Protein AF-A0A6M3JCM7-F1 (afdb_monomer_lite)

Organism: NCBI:txid1070528

Structure (mmCIF, N/CA/C/O backbone):
data_AF-A0A6M3JCM7-F1
#
_entry.id   AF-A0A6M3JCM7-F1
#
loop_
_atom_site.group_PDB
_atom_site.id
_atom_site.type_symbol
_atom_site.label_atom_id
_atom_site.label_alt_id
_atom_site.label_comp_id
_atom_site.label_asym_id
_atom_site.label_entity_id
_atom_site.label_seq_id
_atom_site.pdbx_PDB_ins_code
_atom_site.Cartn_x
_atom_site.Cartn_y
_atom_site.Cartn_z
_atom_site.occupancy
_atom_site.B_iso_or_equiv
_atom_site.auth_seq_id
_atom_site.auth_comp_id
_atom_site.auth_asym_id
_atom_site.auth_atom_id
_atom_site.pdbx_PDB_model_num
ATOM 1 N N . MET A 1 1 ? 19.343 22.614 -21.807 1.00 50.78 1 MET A N 1
ATOM 2 C CA . MET A 1 1 ? 19.263 21.495 -20.841 1.00 50.78 1 MET A CA 1
ATOM 3 C C . MET A 1 1 ? 18.357 20.416 -21.430 1.00 50.78 1 MET A C 1
ATOM 5 O O . MET A 1 1 ? 17.191 20.703 -21.668 1.00 50.78 1 MET A O 1
ATOM 9 N N . ARG A 1 2 ? 18.879 19.226 -21.768 1.00 52.94 2 ARG A N 1
ATOM 10 C CA . ARG A 1 2 ? 18.060 18.102 -22.271 1.00 52.94 2 ARG A CA 1
ATOM 11 C C . ARG A 1 2 ? 17.291 17.503 -21.090 1.00 52.94 2 ARG A C 1
ATOM 13 O O . ARG A 1 2 ? 17.924 17.040 -20.149 1.00 52.94 2 ARG A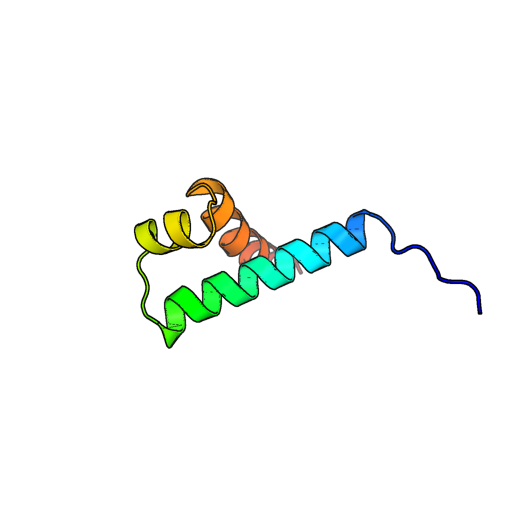 O 1
ATOM 20 N N . ARG A 1 3 ? 15.953 17.510 -21.133 1.00 55.56 3 ARG A N 1
ATOM 21 C CA . ARG A 1 3 ? 15.131 16.695 -20.224 1.00 55.56 3 ARG A CA 1
ATOM 22 C C . ARG A 1 3 ? 15.421 15.231 -20.552 1.00 55.56 3 ARG A C 1
ATOM 24 O O . ARG A 1 3 ? 15.085 14.784 -21.645 1.00 55.56 3 ARG A O 1
ATOM 31 N N . MET A 1 4 ? 16.102 14.519 -19.658 1.00 65.44 4 MET A N 1
ATOM 32 C CA . MET A 1 4 ? 16.172 13.063 -19.745 1.00 65.44 4 MET A CA 1
ATOM 33 C C . MET A 1 4 ? 14.750 12.535 -19.543 1.00 65.44 4 MET A C 1
ATOM 35 O O . MET A 1 4 ? 14.125 12.839 -18.531 1.00 65.44 4 MET A O 1
ATOM 39 N N . MET A 1 5 ? 14.211 11.829 -20.538 1.00 63.91 5 MET A N 1
ATOM 40 C CA . MET A 1 5 ? 12.983 11.056 -20.359 1.00 63.91 5 MET A CA 1
ATOM 41 C C . MET A 1 5 ? 13.290 9.956 -19.342 1.00 63.91 5 MET A C 1
ATOM 43 O O . MET A 1 5 ? 14.180 9.140 -19.586 1.00 63.91 5 MET A O 1
ATOM 47 N N . GLU A 1 6 ? 12.600 9.968 -18.200 1.00 65.62 6 GLU A N 1
ATOM 48 C CA . GLU A 1 6 ? 12.626 8.842 -17.264 1.00 65.62 6 GLU A CA 1
ATOM 49 C C . GLU A 1 6 ? 12.195 7.577 -18.006 1.00 65.62 6 GLU A C 1
ATOM 51 O O . GLU A 1 6 ? 11.281 7.610 -18.839 1.00 65.62 6 GLU A O 1
ATOM 56 N N . LYS A 1 7 ? 12.872 6.458 -17.735 1.00 74.88 7 LYS A N 1
ATOM 57 C CA . LYS A 1 7 ? 12.450 5.186 -18.310 1.00 74.88 7 LYS A CA 1
ATOM 58 C C . LYS A 1 7 ? 11.073 4.838 -17.727 1.00 74.88 7 LYS A C 1
ATOM 60 O O . LYS A 1 7 ? 10.844 5.088 -16.543 1.00 74.88 7 LYS A O 1
ATOM 65 N N . PRO A 1 8 ? 10.158 4.247 -18.513 1.00 72.75 8 PRO A N 1
ATOM 66 C CA . PRO A 1 8 ? 8.819 3.890 -18.037 1.00 72.75 8 PRO A CA 1
ATOM 67 C C . PRO A 1 8 ? 8.823 3.075 -16.734 1.00 72.75 8 PRO A C 1
ATOM 69 O O . PRO A 1 8 ? 7.978 3.291 -15.866 1.00 72.75 8 PRO A O 1
ATOM 72 N N . ASP A 1 9 ? 9.820 2.207 -16.560 1.00 73.06 9 ASP A N 1
ATOM 73 C CA . ASP A 1 9 ? 9.984 1.374 -15.363 1.00 73.06 9 ASP A CA 1
ATOM 74 C C . ASP A 1 9 ? 10.280 2.196 -14.096 1.00 73.06 9 ASP A C 1
ATOM 76 O O . ASP A 1 9 ? 9.793 1.870 -13.007 1.00 73.06 9 ASP A O 1
ATOM 80 N N . ASP A 1 10 ? 11.019 3.300 -14.233 1.00 79.38 10 ASP A N 1
ATOM 81 C CA . ASP A 1 10 ? 11.339 4.210 -13.129 1.00 79.38 10 ASP A CA 1
ATOM 82 C C . ASP A 1 10 ? 10.090 5.002 -12.713 1.00 79.38 10 ASP A C 1
ATOM 84 O O . ASP A 1 10 ? 9.794 5.147 -11.523 1.00 79.38 10 ASP A O 1
ATOM 88 N N . MET A 1 11 ? 9.286 5.433 -13.692 1.00 80.69 11 MET A N 1
ATOM 89 C CA . MET A 1 11 ? 8.007 6.102 -13.437 1.00 80.69 11 MET A CA 1
ATOM 90 C C . MET A 1 11 ? 7.021 5.184 -12.705 1.00 80.69 11 MET A C 1
ATOM 92 O O . MET A 1 11 ? 6.408 5.596 -11.717 1.00 80.69 11 MET A O 1
ATOM 96 N N . ILE A 1 12 ? 6.884 3.932 -13.152 1.00 79.69 12 ILE A N 1
ATOM 97 C CA . ILE A 1 12 ? 6.006 2.939 -12.513 1.00 79.69 12 ILE A CA 1
ATOM 98 C C . ILE A 1 12 ? 6.475 2.665 -11.080 1.00 79.69 12 ILE A C 1
ATOM 100 O O . ILE A 1 12 ? 5.664 2.658 -10.150 1.00 79.69 12 ILE A O 1
ATOM 104 N N . SER A 1 13 ? 7.785 2.514 -10.874 1.00 81.31 13 SER A N 1
ATOM 105 C CA . SER A 1 13 ? 8.371 2.295 -9.548 1.00 81.31 13 SER A CA 1
ATOM 106 C C . SER A 1 13 ? 8.093 3.460 -8.592 1.00 81.31 13 SER A C 1
ATOM 108 O O . SER A 1 13 ? 7.699 3.235 -7.444 1.00 81.31 13 SER A O 1
ATOM 110 N N . ASN A 1 14 ? 8.210 4.699 -9.074 1.00 83.75 14 ASN A N 1
ATOM 111 C CA . ASN A 1 14 ? 7.900 5.901 -8.301 1.00 83.75 14 ASN A CA 1
ATOM 112 C C . ASN A 1 14 ? 6.413 5.993 -7.932 1.00 83.75 14 ASN A C 1
ATOM 114 O O . ASN A 1 14 ? 6.072 6.343 -6.799 1.00 83.75 14 ASN A O 1
ATOM 118 N N . ILE A 1 15 ? 5.511 5.643 -8.852 1.00 83.94 15 ILE A N 1
ATOM 119 C CA . ILE A 1 15 ? 4.068 5.602 -8.575 1.00 83.94 15 ILE A CA 1
ATOM 120 C C . ILE A 1 15 ? 3.764 4.562 -7.487 1.00 83.94 15 ILE A C 1
ATOM 122 O O . ILE A 1 15 ? 3.087 4.876 -6.505 1.00 83.94 15 ILE A O 1
ATOM 126 N N . LEU A 1 16 ? 4.321 3.353 -7.602 1.00 82.69 16 LEU 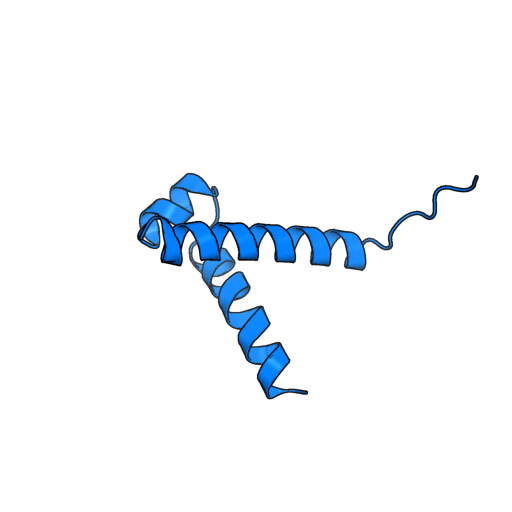A N 1
ATOM 127 C CA . LEU A 1 16 ? 4.134 2.286 -6.614 1.00 82.69 16 LEU A CA 1
ATOM 128 C C . LEU A 1 16 ? 4.698 2.650 -5.234 1.00 82.69 16 LEU A C 1
ATOM 130 O O . LEU A 1 16 ? 4.105 2.286 -4.216 1.00 82.69 16 LEU A O 1
ATOM 134 N N . ALA A 1 17 ? 5.820 3.372 -5.176 1.00 84.88 17 ALA A N 1
ATOM 135 C CA . ALA A 1 17 ? 6.391 3.859 -3.922 1.00 84.88 17 ALA A CA 1
ATOM 136 C C . ALA A 1 17 ? 5.457 4.861 -3.222 1.00 84.88 17 ALA A C 1
ATOM 138 O O . ALA A 1 17 ? 5.231 4.765 -2.014 1.00 84.88 17 ALA A O 1
ATOM 139 N N . ARG A 1 18 ? 4.847 5.780 -3.982 1.00 88.88 18 ARG A N 1
ATOM 140 C CA . ARG A 1 18 ? 3.887 6.762 -3.450 1.00 88.88 18 ARG A CA 1
ATOM 141 C C . ARG A 1 18 ? 2.609 6.108 -2.932 1.00 88.88 18 ARG A C 1
ATOM 143 O O . ARG A 1 18 ? 2.142 6.477 -1.857 1.00 88.88 18 ARG A O 1
ATOM 150 N N . ILE A 1 19 ? 2.071 5.129 -3.662 1.00 88.44 19 ILE A N 1
ATOM 151 C CA . ILE A 1 19 ? 0.895 4.359 -3.228 1.00 88.44 19 ILE A CA 1
ATOM 152 C C . ILE A 1 19 ? 1.195 3.642 -1.906 1.00 88.44 19 ILE A C 1
ATOM 154 O O . ILE A 1 19 ? 0.409 3.725 -0.965 1.00 88.44 19 ILE A O 1
ATOM 158 N N . ARG A 1 20 ? 2.370 3.010 -1.790 1.00 86.50 20 ARG A N 1
ATOM 159 C CA . ARG A 1 20 ? 2.815 2.373 -0.541 1.00 86.50 20 ARG A CA 1
ATOM 160 C C . ARG A 1 20 ? 2.869 3.347 0.628 1.00 86.50 20 ARG A C 1
ATOM 162 O O . ARG A 1 20 ? 2.338 3.038 1.689 1.00 86.50 20 ARG A O 1
ATOM 169 N N . ALA A 1 21 ? 3.479 4.514 0.432 1.00 88.62 21 ALA A N 1
ATOM 170 C CA . ALA A 1 21 ? 3.577 5.525 1.480 1.00 88.62 21 ALA A CA 1
ATOM 171 C C . ALA A 1 21 ? 2.188 5.960 1.978 1.00 88.62 21 ALA A C 1
ATOM 173 O O . ALA A 1 21 ? 1.968 6.051 3.183 1.00 88.62 21 ALA A O 1
ATOM 174 N N . GLN A 1 22 ? 1.227 6.151 1.067 1.00 90.56 22 GLN A N 1
ATOM 175 C CA . GLN A 1 22 ? -0.152 6.474 1.444 1.00 90.56 22 GLN A CA 1
ATOM 176 C C . GLN A 1 22 ? -0.809 5.354 2.251 1.00 90.56 22 GLN A C 1
ATOM 178 O O . GLN A 1 22 ? -1.395 5.623 3.295 1.00 90.56 22 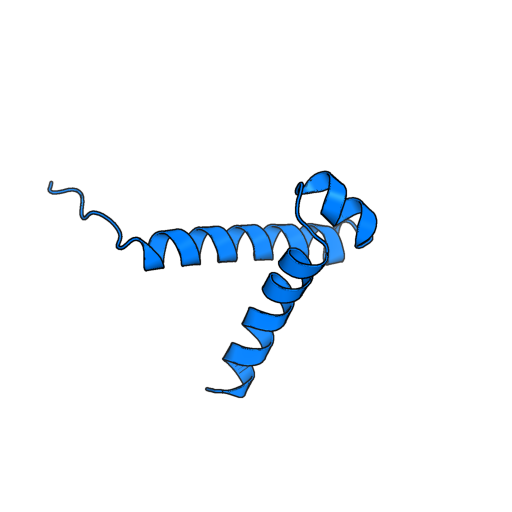GLN A O 1
ATOM 183 N N . ILE A 1 23 ? -0.686 4.103 1.805 1.00 87.75 23 ILE A N 1
ATOM 184 C CA . ILE 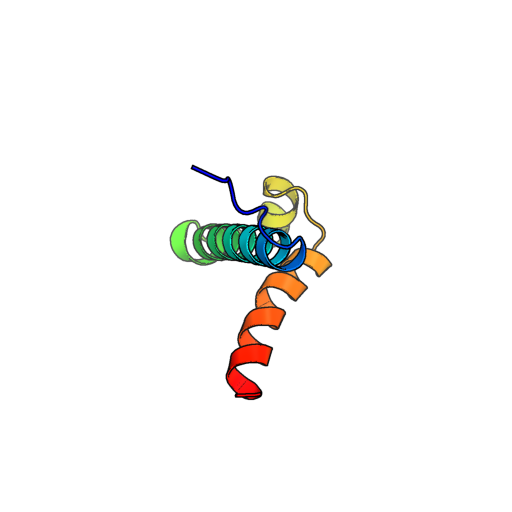A 1 23 ? -1.253 2.950 2.513 1.00 87.75 23 ILE A CA 1
ATOM 185 C C . ILE A 1 23 ? -0.656 2.821 3.927 1.00 87.75 23 ILE A C 1
ATOM 187 O O . ILE A 1 23 ? -1.394 2.574 4.883 1.00 87.75 23 ILE A O 1
ATOM 191 N N . ILE A 1 24 ? 0.655 3.035 4.084 1.00 86.50 24 ILE A N 1
ATOM 192 C CA . ILE A 1 24 ? 1.323 3.027 5.394 1.00 86.50 24 ILE A CA 1
ATOM 193 C C . ILE A 1 24 ? 0.717 4.100 6.300 1.00 86.50 24 ILE A C 1
ATOM 195 O O . ILE A 1 24 ? 0.238 3.760 7.372 1.00 86.50 24 ILE A O 1
ATOM 199 N N . ILE A 1 25 ? 0.633 5.354 5.852 1.00 89.69 25 ILE A N 1
ATOM 200 C CA . ILE A 1 25 ? 0.051 6.450 6.649 1.00 89.69 25 ILE A CA 1
ATOM 201 C C . ILE A 1 25 ? -1.396 6.134 7.063 1.00 89.69 25 ILE A C 1
ATOM 203 O O . ILE A 1 25 ? -1.781 6.328 8.218 1.00 89.69 25 ILE A O 1
ATOM 207 N N . LEU A 1 26 ? -2.213 5.625 6.134 1.00 89.19 26 LEU A N 1
ATOM 208 C CA . LEU A 1 26 ? -3.607 5.272 6.418 1.00 89.19 26 LEU A CA 1
ATOM 209 C C . LEU A 1 26 ? -3.711 4.176 7.487 1.00 89.19 26 LEU A C 1
ATOM 211 O O . LEU A 1 26 ? -4.550 4.263 8.382 1.00 89.19 26 LEU A O 1
ATOM 215 N N . THR A 1 27 ? -2.847 3.165 7.430 1.00 86.31 27 THR A N 1
ATOM 216 C CA . THR A 1 27 ? -2.881 2.045 8.381 1.00 86.31 27 THR A CA 1
ATOM 217 C C . THR A 1 27 ? -2.249 2.372 9.732 1.00 86.31 27 THR A C 1
ATOM 219 O O . THR A 1 27 ? -2.803 1.978 10.757 1.00 86.31 27 THR A O 1
ATOM 222 N N . THR A 1 28 ? -1.123 3.088 9.771 1.00 83.94 28 THR A N 1
ATOM 223 C CA . THR A 1 28 ? -0.358 3.319 11.006 1.00 83.94 28 THR A CA 1
ATOM 224 C C . THR A 1 28 ? -0.827 4.549 11.771 1.00 83.94 28 THR A C 1
ATOM 226 O O . THR A 1 28 ? -1.025 4.475 12.983 1.00 83.94 28 THR A O 1
ATOM 229 N N . GLU A 1 29 ? -1.034 5.672 11.084 1.00 89.19 29 GLU A N 1
ATOM 230 C CA . GLU A 1 29 ? -1.371 6.945 11.726 1.00 89.19 29 GLU A CA 1
ATOM 231 C C . GLU A 1 29 ? -2.880 7.092 11.894 1.00 89.19 29 GLU A C 1
ATOM 233 O O . GLU A 1 29 ? -3.368 7.401 12.980 1.00 89.19 29 GLU A O 1
ATOM 238 N N . LYS A 1 30 ? -3.635 6.831 10.822 1.00 87.31 30 LYS A N 1
ATOM 239 C CA . LYS A 1 30 ? -5.095 7.007 10.823 1.00 87.31 30 LYS A CA 1
ATOM 240 C C . LYS A 1 30 ? -5.862 5.778 11.298 1.00 87.31 30 LYS A C 1
ATOM 242 O O . LYS A 1 30 ? -7.073 5.873 11.485 1.00 87.31 30 LYS A O 1
ATOM 247 N N . LYS A 1 31 ? -5.177 4.643 11.494 1.00 87.38 31 LYS A N 1
ATOM 248 C CA . LYS A 1 31 ? -5.768 3.353 11.899 1.00 87.38 31 LYS A CA 1
ATOM 249 C C . LYS A 1 31 ? -6.955 2.938 11.018 1.00 87.38 31 LYS A C 1
ATOM 251 O O . LYS A 1 31 ? -7.9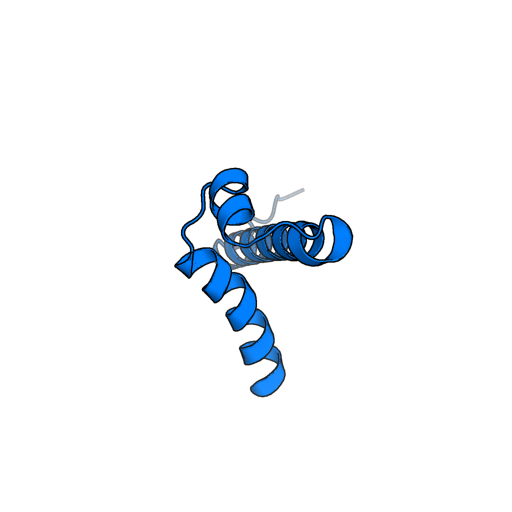03 2.315 11.488 1.00 87.38 31 LYS A O 1
ATOM 256 N N . THR A 1 32 ? -6.906 3.311 9.742 1.00 87.38 32 THR A N 1
ATOM 257 C CA . THR A 1 32 ? -7.952 3.053 8.754 1.00 87.38 32 THR A CA 1
ATOM 258 C C . THR A 1 32 ? -7.969 1.569 8.396 1.00 87.38 32 THR A C 1
ATOM 260 O O . THR A 1 32 ? -6.918 0.965 8.163 1.00 87.38 32 THR A O 1
ATOM 263 N N . CYS A 1 33 ? -9.153 0.957 8.350 1.00 86.38 33 CYS A N 1
ATOM 264 C CA . CYS A 1 33 ? -9.261 -0.462 8.036 1.00 86.38 33 CYS A CA 1
ATOM 265 C C . CYS A 1 33 ? -9.124 -0.718 6.527 1.00 86.38 33 CYS A C 1
ATOM 267 O O . CYS A 1 33 ? -9.320 0.156 5.682 1.00 86.38 33 CYS A O 1
ATOM 269 N N . LYS A 1 34 ? -8.820 -1.965 6.156 1.00 82.38 34 LYS A N 1
ATOM 270 C CA . LYS A 1 34 ? -8.542 -2.337 4.760 1.00 82.38 34 LYS A CA 1
ATOM 271 C C . LYS A 1 34 ? -9.695 -2.015 3.796 1.00 82.38 34 LYS A C 1
ATOM 273 O O . LYS A 1 34 ? -9.441 -1.638 2.657 1.00 82.38 34 LYS A O 1
ATOM 278 N N . ALA A 1 35 ? -10.948 -2.161 4.235 1.00 85.75 35 ALA A N 1
ATOM 279 C CA . ALA A 1 35 ? -12.120 -1.848 3.414 1.00 85.75 35 ALA A CA 1
ATOM 280 C C . ALA A 1 35 ? -12.240 -0.342 3.124 1.00 85.75 35 ALA A C 1
ATOM 282 O O . ALA A 1 35 ? -12.560 0.047 2.005 1.00 85.75 35 ALA A O 1
ATOM 283 N N . GLU A 1 36 ? -11.914 0.506 4.098 1.00 89.69 36 GLU A N 1
ATOM 284 C CA . GLU A 1 36 ? -11.908 1.961 3.925 1.00 89.69 36 GLU A CA 1
ATOM 285 C C . GLU A 1 36 ? -10.778 2.416 2.993 1.00 89.69 36 GLU A C 1
ATOM 287 O O . GLU A 1 36 ? -10.989 3.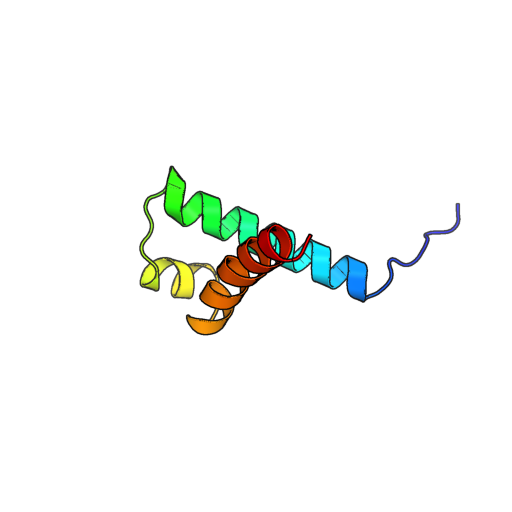293 2.160 1.00 89.69 36 GLU A O 1
ATOM 292 N N . ILE A 1 37 ? -9.602 1.782 3.065 1.00 89.88 37 ILE A N 1
ATOM 293 C CA . ILE A 1 37 ? -8.469 2.078 2.169 1.00 89.88 37 ILE A CA 1
ATOM 294 C C . ILE A 1 37 ? -8.814 1.749 0.710 1.00 89.88 37 ILE A C 1
ATOM 296 O O . ILE A 1 37 ? -8.500 2.532 -0.182 1.00 89.88 37 ILE A O 1
ATOM 300 N N . VAL A 1 38 ? -9.490 0.621 0.462 1.00 90.44 38 VAL A N 1
ATOM 301 C CA . VAL A 1 38 ? -9.993 0.235 -0.874 1.00 90.44 38 VAL A CA 1
ATOM 302 C C . VAL A 1 38 ? -10.859 1.334 -1.479 1.00 90.44 38 VAL A C 1
ATOM 304 O O . VAL A 1 38 ? -10.663 1.702 -2.636 1.00 90.44 38 VAL A O 1
ATOM 307 N N . VAL A 1 39 ? -11.782 1.881 -0.685 1.00 90.88 39 VAL A N 1
ATOM 308 C CA . VAL A 1 39 ? -12.684 2.953 -1.119 1.00 90.88 39 VAL A CA 1
ATOM 309 C C . VAL A 1 39 ? -11.916 4.261 -1.320 1.00 90.88 39 VAL A C 1
ATOM 311 O O . VAL A 1 39 ? -12.064 4.896 -2.359 1.00 90.88 39 VAL A O 1
ATOM 314 N N . GLN A 1 40 ? -11.066 4.653 -0.365 1.00 90.50 40 GLN A N 1
ATOM 315 C CA . GLN A 1 40 ? -10.316 5.915 -0.420 1.00 90.50 40 GLN A CA 1
ATOM 316 C C . GLN A 1 40 ? -9.324 5.980 -1.581 1.00 90.50 40 GLN A C 1
ATOM 318 O O . GLN A 1 40 ? -9.186 7.026 -2.210 1.00 90.50 40 GLN A O 1
ATOM 323 N N . LEU A 1 41 ? -8.617 4.882 -1.851 1.00 89.38 41 LEU A N 1
ATOM 324 C CA . LEU A 1 41 ? -7.618 4.825 -2.916 1.00 89.38 41 LEU A CA 1
ATOM 325 C C . LEU A 1 41 ? -8.213 4.388 -4.258 1.00 89.38 41 LEU A C 1
ATOM 327 O O . LEU A 1 41 ? -7.511 4.424 -5.265 1.00 89.38 41 LEU A O 1
ATOM 331 N N . ASN A 1 42 ? -9.488 3.986 -4.283 1.00 92.19 42 ASN A N 1
ATOM 332 C CA . ASN A 1 42 ? -10.149 3.395 -5.444 1.00 92.19 42 ASN A CA 1
ATOM 333 C C . ASN A 1 42 ? -9.334 2.227 -6.041 1.00 92.19 42 ASN A C 1
ATOM 335 O O . ASN A 1 42 ? -9.111 2.135 -7.249 1.00 92.19 42 ASN A O 1
ATOM 339 N N . MET A 1 43 ? -8.837 1.352 -5.164 1.00 89.38 43 MET A N 1
ATOM 340 C CA . MET A 1 43 ? -7.967 0.225 -5.506 1.00 89.38 43 MET A CA 1
ATOM 341 C C . MET A 1 43 ? -8.568 -1.085 -5.019 1.00 89.38 43 MET A C 1
ATOM 343 O O . MET A 1 43 ? -9.179 -1.144 -3.956 1.00 89.38 43 MET A O 1
ATOM 347 N N . THR A 1 44 ? -8.337 -2.174 -5.750 1.00 89.69 44 THR A N 1
ATOM 348 C CA . THR A 1 44 ? -8.790 -3.498 -5.312 1.00 89.69 44 THR A CA 1
ATOM 349 C C . THR A 1 44 ? -8.024 -3.973 -4.071 1.00 89.69 44 THR A C 1
ATOM 351 O O . THR A 1 44 ? -6.866 -3.620 -3.839 1.00 89.69 44 THR A O 1
ATOM 354 N N . GLN A 1 45 ? -8.660 -4.847 -3.284 1.00 85.31 45 GLN A N 1
ATOM 355 C CA . GLN A 1 45 ? -8.033 -5.527 -2.141 1.00 85.31 45 GLN A CA 1
ATOM 356 C C . GLN A 1 45 ? -6.718 -6.234 -2.516 1.00 85.31 45 GLN A C 1
ATOM 358 O O . GLN A 1 45 ? -5.793 -6.255 -1.702 1.00 85.31 45 GLN A O 1
ATOM 363 N N . GLY A 1 46 ? -6.659 -6.821 -3.721 1.00 85.88 46 GLY A N 1
ATOM 364 C CA . GLY A 1 46 ? -5.474 -7.494 -4.255 1.00 85.88 46 GLY A CA 1
ATOM 365 C C . GLY A 1 46 ? -4.328 -6.516 -4.491 1.00 85.88 46 GLY A C 1
ATOM 366 O O . GLY A 1 46 ? -3.258 -6.703 -3.929 1.00 85.88 46 GLY A O 1
ATOM 367 N N . ALA A 1 47 ? -4.593 -5.400 -5.179 1.00 84.62 47 ALA A N 1
ATOM 368 C CA . ALA A 1 47 ? -3.579 -4.381 -5.457 1.00 84.62 47 ALA A CA 1
ATOM 369 C C . ALA A 1 47 ? -2.981 -3.757 -4.179 1.00 84.62 47 ALA A C 1
ATOM 371 O O . ALA A 1 47 ? -1.786 -3.474 -4.123 1.00 84.62 47 ALA A O 1
ATOM 372 N N . ILE A 1 48 ? -3.790 -3.577 -3.128 1.00 84.50 48 ILE A N 1
ATOM 373 C CA . ILE A 1 48 ? -3.297 -3.142 -1.809 1.00 84.50 48 ILE A CA 1
ATOM 374 C C . ILE A 1 48 ? -2.397 -4.216 -1.178 1.00 84.50 48 ILE A C 1
ATOM 376 O O . ILE A 1 48 ? -1.359 -3.888 -0.606 1.00 84.50 48 ILE A O 1
ATOM 380 N N . GLY A 1 49 ? -2.782 -5.492 -1.277 1.00 80.94 49 GLY A N 1
ATOM 381 C CA . GLY A 1 49 ? -1.978 -6.618 -0.794 1.00 80.94 49 GLY A CA 1
ATOM 382 C C . GLY A 1 49 ? -0.632 -6.723 -1.510 1.00 80.94 49 GLY A C 1
ATOM 383 O O . GLY A 1 49 ? 0.403 -6.820 -0.853 1.00 80.94 49 GLY A O 1
ATOM 384 N N . ASP A 1 50 ? -0.634 -6.609 -2.835 1.00 79.81 50 ASP A N 1
ATOM 385 C CA . ASP A 1 50 ? 0.572 -6.659 -3.663 1.00 79.81 50 ASP A CA 1
ATOM 386 C C . ASP A 1 50 ? 1.527 -5.503 -3.338 1.00 79.81 50 ASP A C 1
ATOM 388 O O . ASP A 1 50 ? 2.739 -5.701 -3.240 1.00 79.81 50 ASP A O 1
ATOM 392 N N . ALA A 1 51 ? 0.990 -4.306 -3.078 1.00 74.94 51 ALA A N 1
ATOM 393 C CA . ALA A 1 51 ? 1.780 -3.157 -2.644 1.00 74.94 51 ALA A CA 1
ATOM 394 C C . ALA A 1 51 ? 2.491 -3.402 -1.297 1.00 74.94 51 ALA A C 1
ATOM 396 O O . ALA A 1 51 ? 3.621 -2.949 -1.120 1.00 74.94 51 ALA A O 1
ATOM 397 N N . TYR A 1 52 ? 1.873 -4.141 -0.369 1.00 69.31 52 TYR A N 1
ATOM 398 C CA . TYR A 1 52 ? 2.500 -4.553 0.895 1.00 69.31 52 TYR A CA 1
ATOM 399 C C . TYR A 1 52 ? 3.555 -5.648 0.700 1.00 69.31 52 TYR A C 1
ATOM 401 O O . TYR A 1 52 ? 4.680 -5.534 1.189 1.00 69.31 52 TYR A O 1
ATOM 409 N N . VAL A 1 53 ? 3.190 -6.715 -0.012 1.00 64.88 53 VAL A N 1
ATOM 410 C CA . VAL A 1 53 ? 4.005 -7.929 -0.173 1.00 64.88 53 VAL A CA 1
ATOM 411 C C . VAL A 1 53 ? 5.235 -7.678 -1.052 1.00 64.88 53 VAL A C 1
ATOM 413 O O . VAL A 1 53 ? 6.311 -8.219 -0.795 1.00 64.88 53 VAL A O 1
ATOM 416 N N . SER A 1 54 ? 5.130 -6.790 -2.047 1.00 58.97 54 SER A N 1
ATOM 417 C CA . SER A 1 54 ? 6.248 -6.443 -2.933 1.00 58.97 54 SER A CA 1
ATOM 418 C C . SER A 1 54 ? 7.442 -5.812 -2.202 1.00 58.97 54 SER A C 1
ATOM 420 O O . SER A 1 54 ? 8.539 -5.810 -2.767 1.00 58.97 54 SER A O 1
ATOM 422 N N . ASN A 1 55 ? 7.271 -5.276 -0.987 1.00 53.28 55 ASN A N 1
ATOM 423 C CA . ASN A 1 55 ? 8.386 -4.731 -0.209 1.00 53.28 55 ASN A CA 1
ATOM 424 C C . ASN A 1 55 ? 9.056 -5.794 0.674 1.00 53.28 55 ASN A C 1
ATOM 426 O O . ASN A 1 55 ? 10.279 -5.875 0.708 1.00 53.28 55 ASN A O 1
ATOM 430 N N . SER A 1 56 ? 8.269 -6.663 1.314 1.00 48.03 56 SER A N 1
ATOM 431 C CA . SER A 1 56 ? 8.788 -7.728 2.184 1.00 48.03 56 SER A CA 1
ATOM 432 C C . SER A 1 56 ? 9.496 -8.852 1.417 1.00 48.03 56 SER A C 1
ATOM 434 O O . SER A 1 56 ? 10.422 -9.463 1.945 1.00 48.03 56 SER A O 1
ATOM 436 N N . LEU A 1 57 ? 9.122 -9.106 0.156 1.00 46.72 57 LEU A N 1
ATOM 437 C CA . LEU A 1 57 ? 9.860 -10.022 -0.726 1.00 46.72 57 LEU A CA 1
ATOM 438 C C . LEU A 1 57 ? 11.203 -9.445 -1.200 1.00 46.72 57 LEU A C 1
ATOM 440 O O . LEU A 1 57 ? 12.157 -10.204 -1.339 1.00 46.72 57 LEU A O 1
ATOM 444 N N . LYS A 1 58 ? 11.312 -8.125 -1.411 1.00 51.91 58 LYS A N 1
ATOM 445 C CA . LYS A 1 58 ? 12.589 -7.492 -1.790 1.00 51.91 58 LYS A CA 1
ATOM 446 C C . LYS A 1 58 ? 13.626 -7.537 -0.664 1.00 51.91 58 LYS A C 1
ATOM 448 O O . LYS A 1 58 ? 14.798 -7.707 -0.962 1.00 51.91 58 LYS A O 1
ATOM 453 N N . GLU A 1 59 ? 13.207 -7.433 0.597 1.00 49.59 59 GLU A N 1
ATOM 454 C CA . GLU A 1 59 ? 14.112 -7.499 1.760 1.00 49.59 59 GLU A CA 1
ATOM 455 C C . GLU A 1 59 ? 14.569 -8.923 2.120 1.00 49.59 59 GLU A C 1
ATOM 457 O O . GLU A 1 59 ? 15.556 -9.079 2.826 1.00 49.59 59 GLU A O 1
ATOM 462 N N . ARG A 1 60 ? 13.869 -9.971 1.662 1.00 45.12 60 ARG A N 1
ATOM 463 C CA . ARG A 1 60 ? 14.245 -11.378 1.920 1.00 45.12 60 ARG A CA 1
ATOM 464 C C . ARG A 1 60 ? 15.109 -12.016 0.833 1.00 45.12 60 ARG A C 1
ATOM 466 O O . ARG A 1 60 ? 15.644 -13.096 1.059 1.00 45.12 60 ARG A O 1
ATOM 473 N N . VAL A 1 61 ? 15.163 -11.412 -0.352 1.00 46.59 61 VAL A N 1
ATOM 474 C CA . VAL A 1 61 ? 15.849 -11.959 -1.538 1.00 46.59 61 VAL A CA 1
ATOM 475 C C . VAL A 1 61 ? 17.154 -11.195 -1.845 1.00 46.59 61 VAL A C 1
ATOM 477 O O . VAL A 1 61 ? 17.853 -11.531 -2.797 1.00 46.59 61 VAL A O 1
ATOM 480 N N . LEU A 1 62 ? 17.519 -10.209 -1.020 1.00 41.59 62 LEU A N 1
ATOM 481 C CA . LEU A 1 62 ? 18.813 -9.513 -1.022 1.00 41.59 62 LEU A CA 1
ATOM 482 C C . LEU A 1 62 ? 19.550 -9.779 0.293 1.00 41.59 62 LEU A C 1
ATOM 484 O O . LEU A 1 62 ? 20.798 -9.764 0.256 1.00 41.59 62 LEU A O 1
#

pLDDT: mean 76.89, std 14.88, range [41.59, 92.19]

Secondary structure (DSSP, 8-state):
---PPPPHHHHHHHHHHHHHHHHHHHHHTS---HHHHHHHHT--HHHHHHHHHHHHHHHH--

Radius of gyration: 14.25 Å; chains: 1; bounding box: 32×34×34 Å

Foldseek 3Di:
DDDDDDDVVVVVVVVLVVLLVVLCCCCPVVVHDLVVNCVVVVHDSVSSVCSVVVVVVVVVVD

Sequence (62 aa):
MRRMMEKPDDMISNILARIRAQIIILTTEKKTCKAEIVVQLNMTQGAIGDAYVSNSLKERVL